Protein AF-A0A454TI46-F1 (afdb_monomer_lite)

pLDDT: mean 91.42, std 6.15, range [57.91, 96.56]

Radius of gyration: 16.53 Å; chains: 1; bounding box: 36×28×42 Å

Foldseek 3Di:
DDDPDDDPVRVVPDDDDDDDDDDDDPPPCRLVVVVVDDQVPDEAEDAPPSCVVVVVRDHHYHYDD

Secondary structure (DSSP, 8-state):
-------HHHHHHS----------STTSSTTGGGGGS-GGG--EE-SSSGGGG-TT--S-EE---

Organism: NCBI:txid1310165

Sequence (65 aa):
MTLPIISADQRLSEPRCAKIVLVGIPGAGKTSQLKTLPEDSTLFVDLEAGDLAVLDWYGDTLRPR

Structure (mmCIF, N/CA/C/O backbone):
data_AF-A0A454TI46-F1
#
_entry.id   AF-A0A454TI46-F1
#
loop_
_atom_site.group_PDB
_atom_site.id
_atom_site.type_symbol
_atom_site.label_atom_id
_atom_site.label_alt_id
_atom_site.label_comp_id
_atom_site.label_asym_id
_atom_site.label_entity_id
_atom_site.label_seq_id
_atom_site.pdbx_PDB_ins_code
_atom_site.Cartn_x
_atom_site.Cartn_y
_atom_site.Cartn_z
_atom_site.occupancy
_atom_site.B_iso_or_equiv
_atom_site.auth_seq_id
_atom_site.auth_comp_id
_atom_site.auth_asym_id
_atom_site.auth_atom_id
_atom_site.pdbx_PDB_model_num
ATOM 1 N N . MET A 1 1 ? -18.860 21.444 20.984 1.00 57.91 1 MET A N 1
ATOM 2 C CA . MET A 1 1 ? -18.552 20.029 20.689 1.00 57.91 1 MET A CA 1
ATOM 3 C C . MET A 1 1 ? -17.975 19.403 21.946 1.00 57.91 1 MET A C 1
ATOM 5 O O . MET A 1 1 ? -17.156 20.046 22.590 1.00 57.91 1 MET A O 1
ATOM 9 N N . THR A 1 2 ? -18.454 18.227 22.341 1.00 79.00 2 THR A N 1
ATOM 10 C CA . THR A 1 2 ? -17.948 17.461 23.489 1.00 79.00 2 THR A CA 1
ATOM 11 C C . THR A 1 2 ? -16.619 16.797 23.133 1.00 79.00 2 THR A C 1
ATOM 13 O O . THR A 1 2 ? -16.456 16.292 22.025 1.00 79.00 2 THR A O 1
ATOM 16 N N . LEU A 1 3 ? -15.656 16.813 24.058 1.00 82.50 3 LEU A N 1
ATOM 17 C CA . LEU A 1 3 ? -14.394 16.093 23.890 1.00 82.50 3 LEU A CA 1
ATOM 18 C C . LEU A 1 3 ? -14.660 14.585 24.058 1.00 82.50 3 LEU A C 1
ATOM 20 O O . LEU A 1 3 ? -15.200 14.199 25.098 1.00 82.50 3 LEU A O 1
ATOM 24 N N . PRO A 1 4 ? -14.308 13.729 23.082 1.00 87.75 4 PRO A N 1
ATOM 25 C CA . PRO A 1 4 ? -14.544 12.290 23.162 1.00 87.75 4 PRO A CA 1
ATOM 26 C C . PRO A 1 4 ? -13.487 11.622 24.056 1.00 87.75 4 PRO A C 1
ATOM 28 O O . PRO A 1 4 ? -12.541 11.002 23.579 1.00 87.75 4 PRO A O 1
ATOM 31 N N . ILE A 1 5 ? -13.621 11.785 25.372 1.00 92.12 5 ILE A N 1
ATOM 32 C CA . ILE A 1 5 ? -12.760 11.118 26.356 1.00 92.12 5 ILE A CA 1
ATOM 33 C C . ILE A 1 5 ? -13.239 9.666 26.506 1.00 92.12 5 ILE A C 1
ATOM 35 O O . ILE A 1 5 ? -14.369 9.436 26.933 1.00 92.12 5 ILE A O 1
ATOM 39 N N . ILE A 1 6 ? -12.385 8.698 26.162 1.00 93.06 6 ILE A N 1
ATOM 40 C CA . ILE A 1 6 ? -12.664 7.252 26.243 1.00 93.06 6 ILE A CA 1
ATOM 41 C C . ILE A 1 6 ? -11.841 6.577 27.351 1.00 93.06 6 ILE A C 1
ATOM 43 O O . ILE A 1 6 ? -10.750 7.036 27.695 1.00 93.06 6 ILE A O 1
ATOM 47 N N . SER A 1 7 ? -12.349 5.475 27.910 1.00 94.31 7 SER A N 1
ATOM 48 C CA . SER A 1 7 ? -11.651 4.674 28.923 1.00 94.31 7 SER A CA 1
ATOM 49 C C . SER A 1 7 ? -10.526 3.815 28.325 1.00 94.31 7 SER A C 1
ATOM 51 O O . SER A 1 7 ? -10.410 3.637 27.108 1.00 94.31 7 SER A O 1
ATOM 53 N N . ALA A 1 8 ? -9.688 3.239 29.191 1.00 95.12 8 ALA A N 1
ATOM 54 C CA . ALA A 1 8 ? -8.651 2.301 28.767 1.00 95.1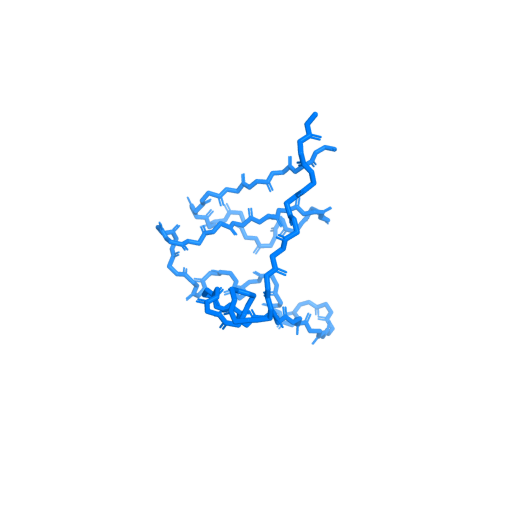2 8 ALA A CA 1
ATOM 55 C C . ALA A 1 8 ? -9.241 1.048 28.095 1.00 95.12 8 ALA A C 1
ATOM 57 O O . ALA A 1 8 ? -8.734 0.643 27.050 1.00 95.12 8 ALA A O 1
ATOM 58 N N . ASP A 1 9 ? -10.323 0.486 28.641 1.00 95.38 9 ASP A N 1
ATOM 59 C CA . ASP A 1 9 ? -11.003 -0.687 28.076 1.00 95.38 9 ASP A CA 1
ATOM 60 C C . ASP A 1 9 ? -11.614 -0.383 26.704 1.00 95.38 9 ASP A C 1
ATOM 62 O O . ASP A 1 9 ? -11.502 -1.183 25.773 1.00 95.38 9 ASP A O 1
ATOM 66 N N . GLN A 1 10 ? -12.184 0.816 26.537 1.00 93.94 10 GLN A N 1
ATOM 67 C CA . GLN A 1 10 ? -12.688 1.270 25.241 1.00 93.94 10 GLN A CA 1
ATOM 68 C C . GLN A 1 10 ? -11.552 1.340 24.212 1.00 93.94 10 GLN A C 1
ATOM 70 O O . GLN A 1 10 ? -11.650 0.716 23.164 1.00 93.94 10 GLN A O 1
ATOM 75 N N . ARG A 1 11 ? -10.418 1.971 24.542 1.00 91.69 11 ARG A N 1
ATOM 76 C CA . ARG A 1 11 ? -9.246 2.039 23.646 1.00 91.69 11 ARG A CA 1
ATOM 77 C C . ARG A 1 11 ? -8.639 0.666 23.321 1.00 91.69 11 ARG A C 1
ATOM 79 O O . ARG A 1 11 ? -8.076 0.480 22.245 1.00 91.69 11 ARG A O 1
ATOM 86 N N . LEU A 1 12 ? -8.671 -0.281 24.260 1.00 90.50 12 LEU A N 1
ATOM 87 C CA . LEU A 1 12 ? -8.108 -1.625 24.068 1.00 90.50 12 LEU A CA 1
ATOM 88 C C . LEU A 1 12 ? -9.019 -2.550 23.254 1.00 90.50 12 LEU A C 1
ATOM 90 O O . LEU A 1 12 ? -8.508 -3.466 22.614 1.00 90.50 12 LEU A O 1
ATOM 94 N N . SER A 1 13 ? -10.331 -2.306 23.260 1.00 91.69 13 SER A N 1
ATOM 95 C CA . SER A 1 13 ? -11.307 -3.066 22.466 1.00 91.69 13 SER A CA 1
ATOM 96 C C . SER A 1 13 ? -11.399 -2.621 21.002 1.00 91.69 13 SER A C 1
ATOM 98 O O . SER A 1 13 ? -11.992 -3.328 20.188 1.00 91.69 13 SER A O 1
ATOM 100 N N . GLU A 1 14 ? -10.787 -1.490 20.638 1.00 91.06 14 GLU A N 1
ATOM 101 C CA . GLU A 1 14 ? -10.732 -1.034 19.250 1.00 91.06 14 GLU A CA 1
ATOM 102 C C . GLU A 1 14 ? -9.953 -2.017 18.354 1.00 91.06 14 GLU A C 1
ATOM 104 O O . GLU A 1 14 ? -8.862 -2.470 18.727 1.00 91.06 14 GLU A O 1
ATOM 109 N N . PRO A 1 15 ? -10.459 -2.322 17.142 1.00 88.69 15 PRO A N 1
ATOM 110 C CA . PRO A 1 15 ? -9.760 -3.176 16.192 1.00 88.69 15 PRO A CA 1
ATOM 111 C C . PRO A 1 15 ? -8.400 -2.572 15.834 1.00 88.69 15 PRO A C 1
ATOM 113 O O . PRO A 1 15 ? -8.279 -1.405 15.456 1.00 88.69 15 PRO A O 1
ATOM 116 N N . ARG A 1 16 ? -7.350 -3.387 15.957 1.00 83.75 16 ARG A N 1
ATOM 117 C CA . ARG A 1 16 ? -5.968 -2.956 15.735 1.00 83.75 16 ARG A CA 1
ATOM 118 C C . ARG A 1 16 ? -5.469 -3.484 14.402 1.00 83.75 16 ARG A C 1
ATOM 120 O O . ARG A 1 16 ? -5.566 -4.671 14.114 1.00 83.75 16 ARG A O 1
ATOM 127 N N . CYS A 1 17 ? -4.869 -2.593 13.628 1.00 84.44 17 CYS A N 1
ATOM 128 C CA . CYS A 1 17 ? -4.125 -2.921 12.422 1.00 84.44 17 CYS A CA 1
ATOM 129 C C . CYS A 1 17 ? -2.624 -2.766 12.705 1.00 84.44 17 CYS A C 1
ATOM 131 O O . CYS A 1 17 ? -2.210 -1.849 13.427 1.00 84.44 17 CYS A O 1
ATOM 133 N N . ALA A 1 18 ? -1.808 -3.664 12.150 1.00 89.38 18 ALA A N 1
ATOM 134 C CA . ALA A 1 18 ? -0.361 -3.517 12.175 1.00 89.38 18 ALA A CA 1
ATOM 135 C C . ALA A 1 18 ? 0.047 -2.303 11.328 1.00 89.38 18 ALA A C 1
ATOM 137 O O . ALA A 1 18 ? -0.317 -2.191 10.161 1.00 89.38 18 ALA A O 1
ATOM 138 N N . LYS A 1 19 ? 0.826 -1.392 11.913 1.00 90.62 19 LYS A N 1
ATOM 139 C CA . LYS A 1 19 ? 1.413 -0.256 11.195 1.00 90.62 19 LYS A CA 1
ATOM 140 C C . LYS A 1 19 ? 2.841 -0.633 10.833 1.00 90.62 19 LYS A C 1
ATOM 142 O O . LYS A 1 19 ? 3.666 -0.811 11.725 1.00 90.62 19 LYS A O 1
ATOM 147 N N . ILE A 1 20 ? 3.103 -0.804 9.544 1.00 93.25 20 ILE A N 1
ATOM 148 C CA . ILE A 1 20 ? 4.371 -1.331 9.034 1.00 93.25 20 ILE A CA 1
ATOM 149 C C . ILE A 1 20 ? 5.045 -0.258 8.182 1.00 93.25 20 ILE A C 1
ATOM 151 O O . ILE A 1 20 ? 4.378 0.447 7.429 1.00 93.25 20 ILE A O 1
ATOM 155 N N . VAL A 1 21 ? 6.370 -0.153 8.296 1.00 95.00 21 VAL A N 1
ATOM 156 C CA . VAL A 1 21 ? 7.208 0.659 7.409 1.00 95.00 21 VAL A CA 1
ATOM 157 C C . VAL A 1 21 ? 8.142 -0.258 6.624 1.00 95.00 21 VAL A C 1
ATOM 159 O O . VAL A 1 21 ? 8.774 -1.145 7.196 1.00 95.00 21 VAL A O 1
ATOM 162 N N . LEU A 1 22 ? 8.225 -0.050 5.311 1.00 94.06 22 LEU A N 1
ATOM 163 C CA . LEU A 1 22 ? 9.167 -0.748 4.437 1.00 94.06 22 LEU A CA 1
ATOM 164 C C . LEU A 1 22 ? 10.318 0.196 4.090 1.00 94.06 22 LEU A C 1
ATOM 166 O O . LEU A 1 22 ? 10.099 1.278 3.549 1.00 94.06 22 LEU A O 1
ATOM 170 N N . VAL A 1 23 ? 11.551 -0.219 4.382 1.00 95.81 23 VAL A N 1
ATOM 171 C CA . VAL A 1 23 ? 12.768 0.578 4.163 1.00 95.81 23 VAL A CA 1
ATOM 172 C C . VAL A 1 23 ? 13.755 -0.226 3.323 1.00 95.81 23 VAL A C 1
ATOM 174 O O . VAL A 1 23 ? 13.872 -1.437 3.477 1.00 95.81 23 VAL A O 1
ATOM 177 N N . GLY A 1 24 ? 14.462 0.440 2.412 1.00 95.44 24 GLY A N 1
ATOM 178 C CA . GLY A 1 24 ? 15.421 -0.204 1.519 1.00 95.44 24 GLY A CA 1
ATOM 179 C C . GLY A 1 24 ? 15.871 0.715 0.39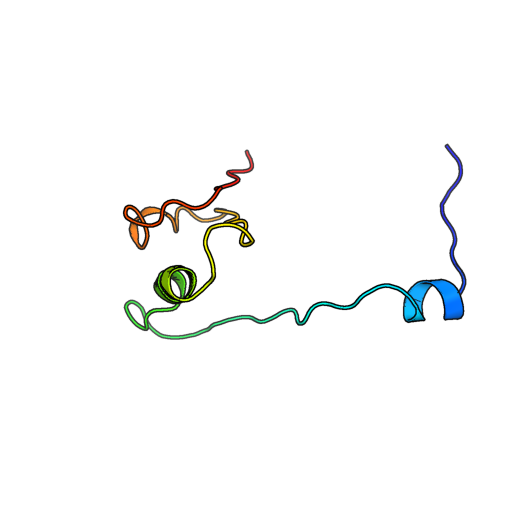1 1.00 95.44 24 GLY A C 1
ATOM 180 O O . GLY A 1 24 ? 15.273 1.773 0.164 1.00 95.44 24 GLY A O 1
ATOM 181 N N . ILE A 1 25 ? 16.901 0.291 -0.339 1.00 96.56 25 ILE A N 1
ATOM 182 C CA . ILE A 1 25 ? 17.470 1.029 -1.475 1.00 96.56 25 ILE A CA 1
ATOM 183 C C . ILE A 1 25 ? 16.427 1.309 -2.580 1.00 96.56 25 ILE A C 1
ATOM 185 O O . ILE A 1 25 ? 15.367 0.664 -2.625 1.00 96.56 25 ILE A O 1
ATOM 189 N N . PRO A 1 26 ? 16.672 2.283 -3.476 1.00 92.19 26 PRO A N 1
ATOM 190 C CA . PRO A 1 26 ? 15.854 2.467 -4.673 1.00 92.19 26 PRO A CA 1
ATOM 191 C C . PRO A 1 26 ? 15.722 1.158 -5.466 1.00 92.19 26 PRO A C 1
ATOM 193 O O . PRO A 1 26 ? 16.667 0.380 -5.541 1.00 92.19 26 PRO A O 1
ATOM 196 N N . GLY A 1 27 ? 14.535 0.882 -6.010 1.00 91.00 27 GLY A N 1
ATOM 197 C CA . GLY A 1 27 ? 14.273 -0.358 -6.754 1.00 91.00 27 GLY A CA 1
ATOM 198 C C . GLY A 1 27 ? 14.045 -1.619 -5.906 1.00 91.00 27 GLY A C 1
ATOM 199 O O . GLY A 1 27 ? 13.672 -2.642 -6.462 1.00 91.00 27 GLY A O 1
ATOM 200 N N . ALA A 1 28 ? 14.156 -1.563 -4.571 1.00 94.75 28 ALA A N 1
ATOM 201 C CA . ALA A 1 28 ? 13.921 -2.720 -3.688 1.00 94.75 28 ALA A CA 1
ATOM 202 C C . ALA A 1 28 ? 12.456 -3.223 -3.623 1.00 94.75 28 ALA A C 1
ATOM 204 O O . ALA A 1 28 ? 12.141 -4.070 -2.797 1.00 94.75 28 ALA A O 1
ATOM 205 N N . GLY A 1 29 ? 11.541 -2.672 -4.429 1.00 93.62 29 GLY A N 1
ATOM 206 C CA . GLY A 1 29 ? 10.146 -3.127 -4.495 1.00 93.62 29 GLY A CA 1
ATOM 207 C C . GLY A 1 29 ? 9.209 -2.596 -3.403 1.00 93.62 29 GLY A C 1
ATOM 208 O O . GLY A 1 29 ? 8.085 -3.070 -3.304 1.00 93.62 29 GLY A O 1
ATOM 209 N N . LYS A 1 30 ? 9.621 -1.591 -2.614 1.00 94.88 30 LYS A N 1
ATOM 210 C CA . LYS A 1 30 ? 8.810 -1.015 -1.517 1.00 94.88 30 LYS A CA 1
ATOM 211 C C . LYS A 1 30 ? 7.394 -0.621 -1.958 1.00 94.88 30 LYS A C 1
ATOM 213 O O . LYS A 1 30 ? 6.426 -1.061 -1.353 1.00 94.88 30 LYS A O 1
ATOM 218 N N . THR A 1 31 ? 7.282 0.177 -3.021 1.00 94.25 31 THR A N 1
ATOM 219 C CA . THR A 1 31 ? 5.985 0.614 -3.561 1.00 94.25 31 THR A CA 1
ATOM 220 C C . THR A 1 31 ? 5.292 -0.508 -4.331 1.00 94.25 31 THR A C 1
ATOM 222 O O . THR A 1 31 ? 4.086 -0.684 -4.214 1.00 94.25 31 THR A O 1
ATOM 225 N N . SER A 1 32 ? 6.055 -1.333 -5.059 1.00 94.69 32 SER A N 1
ATOM 226 C CA . SER A 1 32 ? 5.519 -2.467 -5.823 1.00 94.69 32 SER A CA 1
ATOM 227 C C . SER A 1 32 ? 4.889 -3.554 -4.947 1.00 94.69 32 SER A C 1
ATOM 229 O O . SER A 1 32 ? 4.075 -4.320 -5.451 1.00 94.69 32 SER A O 1
ATOM 231 N N . GLN A 1 33 ? 5.194 -3.593 -3.644 1.00 94.75 33 GLN A N 1
ATOM 232 C CA . GLN A 1 33 ? 4.515 -4.456 -2.673 1.00 94.75 33 GLN A CA 1
ATOM 233 C C . GLN A 1 33 ? 2.989 -4.266 -2.692 1.00 94.75 33 GLN A C 1
ATOM 235 O O . GLN A 1 33 ? 2.261 -5.230 -2.460 1.00 94.75 33 GLN A O 1
ATOM 240 N N . LEU A 1 34 ? 2.502 -3.065 -3.029 1.00 95.19 34 LEU A N 1
ATOM 241 C CA . LEU A 1 34 ? 1.076 -2.776 -3.205 1.00 95.19 34 LEU A CA 1
ATOM 242 C C . LEU A 1 34 ? 0.389 -3.761 -4.166 1.00 95.19 34 LEU A C 1
ATOM 244 O O . LEU A 1 34 ? -0.718 -4.206 -3.890 1.00 95.19 34 LEU A O 1
ATOM 248 N N . LYS A 1 35 ? 1.080 -4.190 -5.232 1.00 94.75 35 LYS A N 1
ATOM 249 C CA . LYS A 1 35 ? 0.553 -5.120 -6.249 1.00 94.75 35 LYS A CA 1
ATOM 250 C C . LYS A 1 35 ? 0.267 -6.527 -5.718 1.00 94.75 35 LYS A C 1
ATOM 252 O O . LYS A 1 35 ? -0.338 -7.335 -6.410 1.00 94.75 35 LYS A O 1
ATOM 257 N N . THR A 1 36 ? 0.748 -6.846 -4.518 1.00 95.06 36 THR A N 1
ATOM 258 C CA . THR A 1 36 ? 0.496 -8.136 -3.856 1.00 95.06 36 THR A CA 1
ATOM 259 C C . THR A 1 36 ? -0.736 -8.111 -2.957 1.00 95.06 36 THR A C 1
ATOM 261 O O . THR A 1 36 ? -1.121 -9.149 -2.421 1.00 95.06 36 THR A O 1
ATOM 264 N N . LEU A 1 37 ? -1.336 -6.934 -2.766 1.00 94.75 37 LEU A N 1
ATOM 265 C CA . LEU A 1 37 ? -2.515 -6.747 -1.937 1.00 94.75 37 LEU A CA 1
ATOM 266 C C . LEU A 1 37 ? -3.792 -6.833 -2.789 1.00 94.75 37 LEU A C 1
ATOM 268 O O . LEU A 1 37 ? -3.773 -6.436 -3.955 1.00 94.75 37 LEU A O 1
ATOM 272 N N . PRO A 1 38 ? -4.901 -7.335 -2.221 1.00 96.00 38 PRO A N 1
ATOM 273 C CA . PRO A 1 38 ? -6.193 -7.386 -2.902 1.00 96.00 38 PRO A CA 1
ATOM 274 C C . PRO A 1 38 ? -6.703 -5.974 -3.226 1.00 96.00 38 PRO A C 1
ATOM 276 O O . PRO A 1 38 ? -6.856 -5.146 -2.327 1.00 96.00 38 PRO A O 1
ATOM 279 N N . GLU A 1 39 ? -6.944 -5.694 -4.508 1.00 95.75 39 GLU A N 1
ATOM 280 C CA . GLU A 1 39 ? -7.332 -4.364 -5.009 1.00 95.75 39 GLU A CA 1
ATOM 281 C C . GLU A 1 39 ? -8.691 -3.893 -4.468 1.00 95.75 39 GLU A C 1
ATOM 283 O O . GLU A 1 39 ? -8.878 -2.704 -4.231 1.00 95.75 39 GLU A O 1
ATOM 288 N N . ASP A 1 40 ? -9.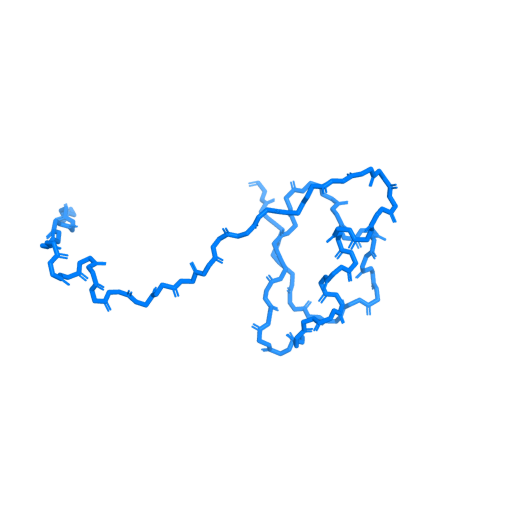619 -4.819 -4.216 1.00 96.31 40 ASP A N 1
ATOM 289 C CA . ASP A 1 40 ? -10.984 -4.557 -3.741 1.00 96.31 40 ASP A CA 1
ATOM 290 C C . ASP A 1 40 ? -11.064 -4.179 -2.254 1.00 96.31 40 ASP A C 1
ATOM 292 O O . ASP A 1 40 ? -12.053 -3.595 -1.810 1.00 96.31 40 ASP A O 1
ATOM 296 N N . SER A 1 41 ? -10.027 -4.493 -1.475 1.00 95.56 41 SER A N 1
ATOM 297 C CA . SER A 1 41 ? -9.977 -4.207 -0.039 1.00 95.56 41 SER A CA 1
ATOM 298 C C . SER A 1 41 ? -8.760 -3.383 0.383 1.00 95.56 41 SER A C 1
ATOM 300 O O . SER A 1 41 ? -8.436 -3.334 1.573 1.00 95.56 41 SER A O 1
ATOM 302 N N . THR A 1 42 ? -8.061 -2.758 -0.565 1.00 96.00 42 THR A N 1
ATOM 303 C CA . THR A 1 42 ? -6.854 -1.964 -0.305 1.00 96.00 42 THR A CA 1
ATOM 304 C C . THR A 1 42 ? -7.041 -0.545 -0.817 1.00 96.00 42 THR A C 1
ATOM 306 O O . THR A 1 42 ? -7.361 -0.338 -1.978 1.00 96.00 42 THR A O 1
ATOM 309 N N . LEU A 1 43 ? -6.783 0.443 0.043 1.00 95.75 43 LEU A N 1
ATOM 310 C CA . LEU A 1 43 ? -6.717 1.852 -0.341 1.00 95.75 43 LEU A CA 1
ATOM 311 C C . LEU A 1 43 ? -5.252 2.278 -0.436 1.00 95.75 43 LEU A C 1
ATOM 313 O O . LEU A 1 43 ? -4.526 2.219 0.561 1.00 95.75 43 LEU A O 1
ATOM 317 N N . PHE A 1 44 ? -4.828 2.759 -1.603 1.00 95.31 44 PHE A N 1
ATOM 318 C CA . PHE A 1 44 ? -3.520 3.388 -1.753 1.00 95.31 44 PHE A CA 1
ATOM 319 C C . PHE A 1 44 ? -3.615 4.879 -1.417 1.00 95.31 44 PHE A C 1
ATOM 321 O O . PHE A 1 44 ? -4.412 5.607 -1.996 1.00 95.31 44 PHE A O 1
ATOM 328 N N . VAL A 1 45 ? -2.812 5.356 -0.466 1.00 95.06 45 VAL A N 1
ATOM 329 C CA . VAL A 1 45 ? -2.724 6.787 -0.143 1.00 95.06 45 VAL A CA 1
ATOM 330 C C . VAL A 1 45 ? -1.386 7.302 -0.653 1.00 95.06 45 VAL A C 1
ATOM 332 O O . VAL A 1 45 ? -0.342 6.994 -0.078 1.00 95.06 45 VAL A O 1
ATOM 335 N N . ASP A 1 46 ? -1.421 8.066 -1.739 1.00 93.00 46 ASP A N 1
ATOM 336 C CA . ASP A 1 46 ? -0.226 8.614 -2.369 1.00 93.00 46 ASP A CA 1
ATOM 337 C C . ASP A 1 46 ? 0.106 9.988 -1.778 1.00 93.00 46 ASP A C 1
ATOM 339 O O . ASP A 1 46 ? -0.619 10.963 -1.983 1.00 93.00 46 ASP A O 1
ATOM 343 N N . LEU A 1 47 ? 1.192 10.036 -1.003 1.00 90.44 47 LEU A N 1
ATOM 344 C CA . LEU A 1 47 ? 1.665 11.235 -0.303 1.00 90.44 47 LEU A CA 1
ATOM 345 C C . LEU A 1 47 ? 2.910 11.861 -0.950 1.00 90.44 47 LEU A C 1
ATOM 347 O O . LEU A 1 47 ? 3.164 13.041 -0.748 1.00 90.44 47 LEU A O 1
ATOM 351 N N . GLU A 1 48 ? 3.685 11.085 -1.712 1.00 87.06 48 GLU A N 1
ATOM 352 C CA . GLU A 1 48 ? 5.036 11.454 -2.180 1.00 87.06 48 GLU A CA 1
ATOM 353 C C . GLU A 1 48 ? 5.233 11.153 -3.683 1.00 87.06 48 GLU A C 1
ATOM 355 O O . GLU A 1 48 ? 6.354 10.920 -4.133 1.00 87.06 48 GLU A O 1
ATOM 360 N N . ALA A 1 49 ? 4.145 11.112 -4.465 1.00 83.06 49 ALA A N 1
ATOM 361 C CA . ALA A 1 49 ? 4.137 10.752 -5.892 1.00 83.06 49 ALA A CA 1
ATOM 362 C C . ALA A 1 49 ? 4.718 9.348 -6.177 1.00 83.06 49 ALA A C 1
ATOM 364 O O . ALA A 1 49 ? 5.518 9.135 -7.093 1.00 83.06 49 ALA A O 1
ATOM 365 N N . GLY A 1 50 ? 4.335 8.373 -5.349 1.00 79.38 50 GLY A N 1
ATOM 366 C CA . GLY A 1 50 ? 4.744 6.972 -5.481 1.00 79.38 50 GLY A CA 1
ATOM 367 C C . GLY A 1 50 ? 3.970 6.199 -6.553 1.00 79.38 50 GLY A C 1
ATOM 368 O O . GLY A 1 50 ? 4.373 5.092 -6.918 1.00 79.38 50 GLY A O 1
ATOM 369 N N . ASP A 1 51 ? 2.882 6.769 -7.069 1.00 84.06 51 ASP A N 1
ATOM 370 C CA . ASP A 1 51 ? 2.008 6.173 -8.083 1.00 84.06 51 ASP A CA 1
ATOM 371 C C . ASP A 1 51 ? 2.742 5.753 -9.368 1.00 84.06 51 ASP A C 1
ATOM 373 O O . ASP A 1 51 ? 2.382 4.747 -9.977 1.00 84.06 51 ASP A O 1
ATOM 377 N N . LEU A 1 52 ? 3.834 6.437 -9.731 1.00 87.56 52 LEU A N 1
ATOM 378 C CA . LEU A 1 52 ? 4.672 6.099 -10.889 1.00 87.56 52 LEU A CA 1
ATOM 379 C C . LEU A 1 52 ? 5.168 4.642 -10.891 1.00 87.56 52 LEU A C 1
ATOM 381 O O . LEU A 1 52 ? 5.369 4.060 -11.956 1.00 87.56 52 LEU A O 1
ATOM 385 N N . ALA A 1 53 ? 5.372 4.035 -9.718 1.00 89.81 53 ALA A N 1
ATOM 386 C CA . ALA A 1 53 ? 5.844 2.653 -9.595 1.00 89.81 53 ALA A CA 1
ATOM 387 C 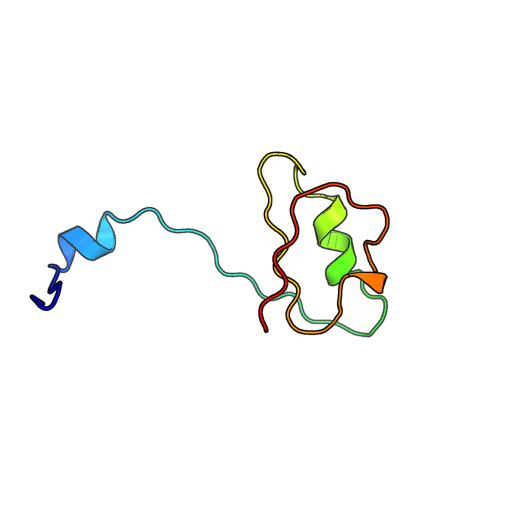C . ALA A 1 53 ? 4.723 1.597 -9.715 1.00 89.81 53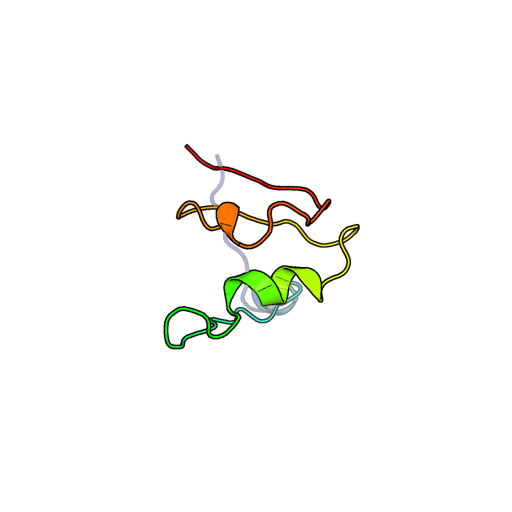 ALA A C 1
ATOM 389 O O . ALA A 1 53 ? 5.009 0.394 -9.732 1.00 89.81 53 ALA A O 1
ATOM 390 N N . VAL A 1 54 ? 3.460 2.033 -9.747 1.00 93.38 54 VAL 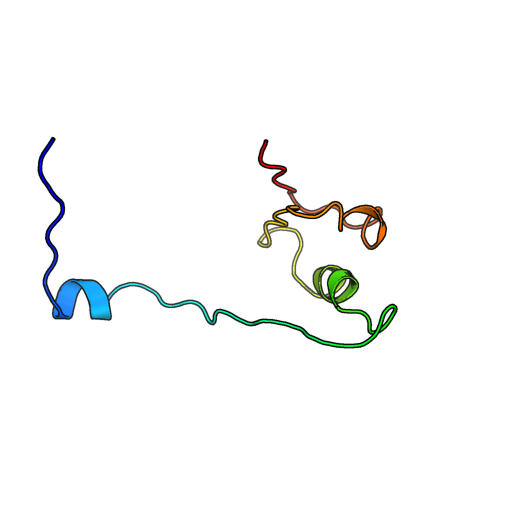A N 1
ATOM 391 C CA . VAL A 1 54 ? 2.252 1.197 -9.650 1.00 93.38 54 VAL A CA 1
ATOM 392 C C . VAL A 1 54 ? 1.133 1.687 -10.583 1.00 93.38 54 VAL A C 1
ATOM 394 O O . VAL A 1 54 ? -0.041 1.518 -10.282 1.00 93.38 54 VAL A O 1
ATOM 397 N N . LEU A 1 55 ? 1.481 2.279 -11.730 1.00 91.75 55 LEU A N 1
ATOM 398 C CA . LEU A 1 55 ? 0.518 2.821 -12.709 1.00 91.75 55 LEU A CA 1
ATOM 399 C C . LEU A 1 55 ? -0.475 1.782 -13.265 1.00 91.75 55 LEU A C 1
ATOM 401 O O . LEU A 1 55 ? -1.517 2.144 -13.799 1.00 91.75 55 LEU A O 1
ATOM 405 N N . ASP A 1 56 ? -0.120 0.505 -13.179 1.00 92.56 56 ASP A N 1
ATOM 406 C CA . ASP A 1 56 ? -0.888 -0.668 -13.593 1.00 92.56 56 ASP A CA 1
ATOM 407 C C . ASP A 1 56 ? -1.721 -1.289 -12.458 1.00 92.56 56 ASP A C 1
ATOM 409 O O . ASP A 1 56 ? -2.297 -2.354 -12.653 1.00 92.56 56 ASP A O 1
ATOM 413 N N . TRP A 1 57 ? -1.760 -0.673 -11.275 1.00 95.38 57 TRP A N 1
ATOM 414 C CA . TRP A 1 57 ? -2.575 -1.130 -10.149 1.00 95.38 57 TRP A CA 1
ATOM 415 C C . TRP A 1 57 ? -3.947 -0.453 -10.177 1.00 95.38 57 TRP A C 1
ATOM 417 O O . TRP A 1 57 ? -4.030 0.773 -10.259 1.00 95.38 57 TRP A O 1
ATOM 427 N N . TYR A 1 58 ? -5.023 -1.241 -10.118 1.00 94.06 58 TYR A N 1
ATOM 428 C CA . TYR A 1 58 ? -6.378 -0.758 -10.420 1.00 94.06 58 TYR A CA 1
ATOM 429 C C . TYR A 1 58 ? -7.208 -0.380 -9.187 1.00 94.06 58 TYR A C 1
ATOM 431 O O . TYR A 1 58 ? -8.352 0.052 -9.335 1.00 94.06 58 TYR A O 1
ATOM 439 N N . GLY A 1 59 ? -6.653 -0.540 -7.984 1.00 95.81 59 GLY A N 1
ATOM 440 C CA . GLY A 1 59 ? -7.340 -0.206 -6.741 1.00 95.81 59 GLY A CA 1
ATOM 441 C C . GLY A 1 59 ? -7.501 1.300 -6.509 1.00 95.81 59 GLY A C 1
ATOM 442 O O . GLY A 1 59 ? -6.840 2.148 -7.122 1.00 95.81 59 GLY A O 1
ATOM 443 N N . ASP A 1 60 ? -8.384 1.638 -5.571 1.00 96.44 60 ASP A N 1
ATOM 444 C CA . ASP A 1 60 ? -8.682 3.027 -5.241 1.00 96.44 60 ASP A CA 1
ATOM 445 C C . ASP A 1 60 ? -7.448 3.754 -4.688 1.00 96.44 60 ASP A C 1
ATOM 447 O O . ASP A 1 60 ? -6.700 3.236 -3.850 1.00 96.44 60 ASP A O 1
ATOM 451 N N . THR A 1 61 ? -7.253 4.996 -5.142 1.00 95.19 61 THR A N 1
ATOM 452 C CA . THR A 1 61 ? -6.125 5.842 -4.735 1.00 95.19 61 THR A CA 1
ATOM 453 C C . THR A 1 61 ? -6.600 7.189 -4.194 1.00 95.19 61 THR A C 1
ATOM 455 O O . THR A 1 61 ? -7.259 7.961 -4.891 1.00 95.19 61 THR A O 1
ATOM 458 N N . LEU A 1 62 ? -6.204 7.515 -2.964 1.00 94.88 62 LEU A N 1
ATOM 459 C CA . LEU A 1 62 ? -6.381 8.827 -2.348 1.00 94.88 62 LEU A CA 1
ATOM 460 C C . LEU A 1 62 ? -5.119 9.678 -2.542 1.00 94.88 62 LEU A C 1
ATOM 462 O O . LEU A 1 62 ? -4.026 9.251 -2.178 1.00 94.88 62 LEU A O 1
ATOM 466 N N . ARG A 1 63 ? -5.285 10.909 -3.043 1.00 92.06 63 ARG A N 1
ATOM 467 C CA . ARG A 1 63 ? -4.216 11.916 -3.189 1.00 92.06 63 ARG A CA 1
ATOM 468 C C . ARG A 1 63 ? -4.556 13.179 -2.389 1.00 92.06 63 ARG A C 1
ATOM 470 O O . ARG A 1 63 ? -5.288 14.032 -2.901 1.00 92.06 63 ARG A O 1
ATOM 477 N N . PRO A 1 64 ? -4.109 13.289 -1.128 1.00 89.06 64 PRO A N 1
ATOM 478 C CA . PRO A 1 64 ? -4.315 14.490 -0.321 1.00 89.06 64 PRO A CA 1
ATOM 479 C C . PRO A 1 64 ? -3.614 15.713 -0.940 1.00 89.06 64 PRO A C 1
ATOM 481 O O . PRO A 1 64 ? -2.567 15.570 -1.567 1.00 89.06 64 PRO A O 1
ATOM 484 N N . ARG A 1 65 ? -4.204 16.904 -0.779 1.00 78.69 65 ARG A N 1
ATOM 485 C CA . ARG A 1 65 ? -3.611 18.198 -1.163 1.00 78.69 65 ARG A CA 1
ATOM 486 C C . ARG A 1 65 ? -3.086 18.939 0.054 1.00 78.69 65 ARG A C 1
ATOM 488 O O . ARG A 1 65 ? -3.714 18.784 1.126 1.00 78.69 65 ARG A O 1
#

InterPro domains:
  IPR027417 P-loop containing nucleoside triphosphate hydrolase [SSF52540] (10-45)